Protein AF-A0A966TI19-F1 (afdb_monomer_lite)

Radius of gyration: 21.21 Å; chains: 1; bounding box: 47×34×53 Å

Structure (mmCIF, N/CA/C/O backbone):
data_AF-A0A966TI19-F1
#
_entry.id   AF-A0A966TI19-F1
#
loop_
_atom_site.group_PDB
_atom_site.id
_atom_site.type_symbol
_atom_site.label_atom_id
_atom_site.label_alt_id
_atom_site.label_comp_id
_atom_site.label_asym_id
_atom_site.label_entity_id
_atom_site.label_seq_id
_atom_site.pdbx_PDB_ins_code
_atom_site.Cartn_x
_atom_site.Cartn_y
_atom_site.Cartn_z
_atom_site.occupancy
_atom_site.B_iso_or_equiv
_atom_site.auth_seq_id
_atom_site.auth_comp_id
_atom_site.auth_asym_id
_atom_site.auth_atom_id
_atom_site.pdbx_PDB_model_num
ATOM 1 N N . MET A 1 1 ? -28.017 -24.403 24.063 1.00 61.38 1 MET A N 1
ATOM 2 C CA . MET A 1 1 ? -28.470 -23.776 22.800 1.00 61.38 1 MET A CA 1
ATOM 3 C C . MET A 1 1 ? -27.413 -22.770 22.368 1.00 61.38 1 MET A C 1
ATOM 5 O O . MET A 1 1 ? -27.091 -21.890 23.154 1.00 61.38 1 MET A O 1
ATOM 9 N N . LEU A 1 2 ? -26.813 -22.930 21.188 1.00 62.31 2 LEU A N 1
ATOM 10 C CA . LEU A 1 2 ? -25.824 -21.979 20.665 1.00 62.31 2 LEU A CA 1
ATOM 11 C C . LEU A 1 2 ? -26.554 -20.800 20.010 1.00 62.31 2 LEU A C 1
ATOM 13 O O . LEU A 1 2 ? -27.443 -21.008 19.186 1.00 62.31 2 LEU A O 1
ATOM 17 N N . LYS A 1 3 ? -26.192 -19.569 20.383 1.00 75.88 3 LYS A N 1
ATOM 18 C CA . LYS A 1 3 ? -26.750 -18.335 19.815 1.00 75.88 3 LYS A CA 1
ATOM 19 C C . LYS A 1 3 ? -25.707 -17.709 18.892 1.00 75.88 3 LYS A C 1
ATOM 21 O O . LYS A 1 3 ? -24.566 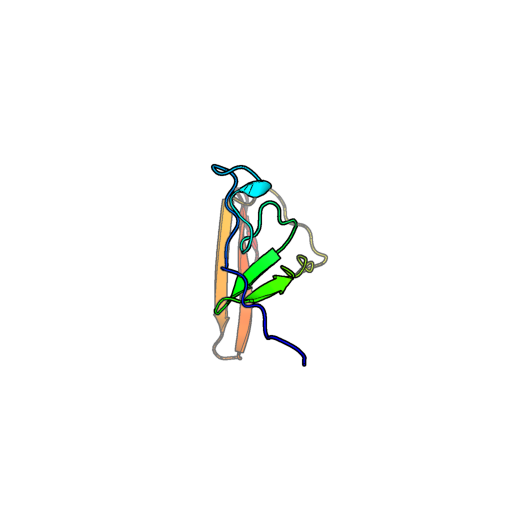-17.506 19.297 1.00 75.88 3 LYS A O 1
ATOM 26 N N . ARG A 1 4 ? -26.085 -17.417 17.645 1.00 75.88 4 ARG A N 1
ATOM 27 C CA . ARG A 1 4 ? -25.196 -16.765 16.674 1.00 75.88 4 ARG A CA 1
ATOM 28 C C . ARG A 1 4 ? -25.000 -15.301 17.075 1.00 75.88 4 ARG A C 1
ATOM 30 O O . ARG A 1 4 ? -25.965 -14.544 17.102 1.00 75.88 4 ARG A O 1
ATOM 37 N N . ILE A 1 5 ? -23.761 -14.914 17.366 1.00 79.44 5 ILE A N 1
ATOM 38 C CA . ILE A 1 5 ? -23.379 -13.522 17.630 1.00 79.44 5 ILE A CA 1
ATOM 39 C C . ILE A 1 5 ? -22.895 -12.916 16.313 1.00 79.44 5 ILE A C 1
ATOM 41 O O . ILE A 1 5 ? -21.968 -13.436 15.692 1.00 79.44 5 ILE A O 1
ATOM 45 N N . GLN A 1 6 ? -23.540 -11.838 15.871 1.00 77.19 6 GLN A N 1
ATOM 46 C CA . GLN A 1 6 ? -23.118 -11.082 14.697 1.00 77.19 6 GLN A CA 1
ATOM 47 C C . GLN A 1 6 ? -22.413 -9.803 15.158 1.00 77.19 6 GLN A C 1
ATOM 49 O O . GLN A 1 6 ? -23.026 -8.938 15.779 1.00 77.19 6 GLN A O 1
ATOM 54 N N . LEU A 1 7 ? -21.116 -9.702 14.870 1.00 83.69 7 LEU A N 1
ATOM 55 C CA . LEU A 1 7 ? -20.311 -8.525 15.194 1.00 83.69 7 LEU A CA 1
ATOM 56 C C . LEU A 1 7 ? -20.437 -7.485 14.080 1.00 83.69 7 LEU A C 1
ATOM 58 O O . LEU A 1 7 ? -20.433 -7.828 12.895 1.00 83.69 7 LEU A O 1
ATOM 62 N N . ARG A 1 8 ? -20.536 -6.209 14.457 1.00 85.12 8 ARG A N 1
ATOM 63 C CA . ARG A 1 8 ? -20.568 -5.095 13.504 1.00 85.12 8 ARG A CA 1
ATOM 64 C C . ARG A 1 8 ? -19.195 -4.961 12.831 1.00 85.12 8 ARG A C 1
ATOM 66 O O . ARG A 1 8 ? -18.187 -5.012 13.536 1.00 85.12 8 ARG A O 1
ATOM 73 N N . PRO A 1 9 ? -19.118 -4.812 11.498 1.00 85.75 9 PRO A N 1
ATOM 74 C CA . PRO A 1 9 ? -17.845 -4.600 10.819 1.00 85.75 9 PRO A CA 1
ATOM 75 C C . PRO A 1 9 ? -17.265 -3.218 11.143 1.00 85.75 9 PRO A C 1
ATOM 77 O O . PRO A 1 9 ? -18.007 -2.257 11.334 1.00 85.75 9 PRO A O 1
ATOM 80 N N . GLY A 1 10 ? -15.935 -3.116 11.137 1.00 84.81 10 GLY A N 1
ATOM 81 C CA . GLY A 1 10 ? -15.219 -1.862 11.375 1.00 84.81 10 GLY A CA 1
ATOM 82 C C . GLY A 1 10 ? -14.753 -1.683 12.819 1.00 84.81 10 GLY A C 1
ATOM 83 O O . GLY A 1 10 ? -15.257 -2.320 13.744 1.00 84.81 10 GLY A O 1
ATOM 84 N N . VAL A 1 11 ? -13.755 -0.815 12.995 1.00 86.12 11 VAL A N 1
ATOM 85 C CA . VAL A 1 11 ? -13.175 -0.493 14.302 1.00 86.12 11 VAL A CA 1
ATOM 86 C C . VAL A 1 11 ? -13.646 0.881 14.751 1.00 86.12 11 VAL A C 1
ATOM 88 O O . VAL A 1 11 ? -13.437 1.858 14.038 1.00 86.12 11 VAL A O 1
ATOM 91 N N . ASN A 1 12 ? -14.242 0.963 15.940 1.00 83.38 12 ASN A N 1
ATOM 92 C CA . ASN A 1 12 ? -14.644 2.228 16.552 1.00 83.38 12 ASN A CA 1
ATOM 93 C C . ASN A 1 12 ? -13.885 2.429 17.874 1.00 83.38 12 ASN A C 1
ATOM 95 O O . ASN A 1 12 ? -13.982 1.600 18.781 1.00 83.38 12 ASN A O 1
ATOM 99 N N . LYS A 1 13 ? -13.129 3.532 17.948 1.00 82.94 13 LYS A N 1
ATOM 100 C CA . LYS A 1 13 ? -12.329 3.951 19.113 1.00 82.94 13 LYS A CA 1
ATOM 101 C C . LYS A 1 13 ? -12.884 5.182 19.836 1.00 82.94 13 LYS A C 1
ATOM 103 O O . LYS A 1 13 ? -12.305 5.584 20.837 1.00 82.94 13 LYS A O 1
ATOM 108 N N . GLU A 1 14 ? -13.954 5.792 19.335 1.00 79.69 14 GLU A N 1
ATOM 109 C CA . GLU A 1 14 ? -14.562 6.966 19.975 1.00 79.69 14 GLU A CA 1
ATOM 110 C C . GLU A 1 14 ? -15.356 6.574 21.220 1.00 79.69 14 GLU A C 1
ATOM 112 O O . GLU A 1 14 ? -15.393 7.302 22.206 1.00 79.69 14 GLU A O 1
ATOM 117 N N . ASN A 1 15 ? -15.952 5.383 21.193 1.00 73.31 15 ASN A N 1
ATOM 118 C CA . ASN A 1 15 ? -16.646 4.811 22.334 1.00 73.31 15 ASN A CA 1
ATOM 119 C C . ASN A 1 15 ? -15.714 3.956 23.195 1.00 73.31 15 ASN A C 1
ATOM 121 O O . ASN A 1 15 ? -14.759 3.341 22.713 1.00 73.31 15 ASN A O 1
ATOM 125 N N . THR A 1 16 ? -16.018 3.881 24.490 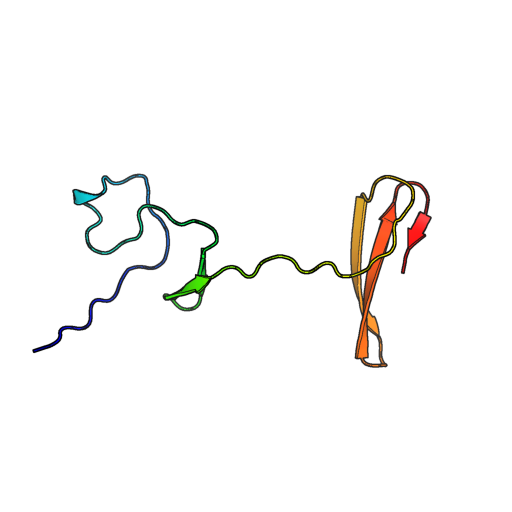1.00 74.44 16 THR A N 1
ATOM 126 C CA . THR A 1 16 ? -15.273 3.022 25.408 1.00 74.44 16 THR A CA 1
ATOM 127 C C . THR A 1 16 ? -15.534 1.551 25.086 1.00 74.44 16 THR A C 1
ATOM 129 O O . THR A 1 16 ? -16.563 1.170 24.527 1.00 74.44 16 THR A O 1
ATOM 132 N N . ARG A 1 17 ? -14.591 0.682 25.463 1.00 69.12 17 ARG A N 1
ATOM 133 C CA . ARG A 1 17 ? -14.715 -0.770 25.253 1.00 69.12 17 ARG A CA 1
ATOM 134 C C . ARG A 1 17 ? -16.010 -1.356 25.822 1.00 69.12 17 ARG A C 1
ATOM 136 O O . ARG A 1 17 ? -16.529 -2.309 25.258 1.00 69.12 17 ARG A O 1
ATOM 143 N N . TYR A 1 18 ? -16.514 -0.777 26.910 1.00 70.00 18 TYR A N 1
ATOM 144 C CA . TYR A 1 18 ? -17.707 -1.248 27.608 1.00 70.00 18 TYR A CA 1
ATOM 145 C C . TYR A 1 18 ? -19.008 -0.864 26.902 1.00 70.00 18 TYR A C 1
ATOM 147 O O . TYR A 1 18 ? -19.977 -1.600 26.998 1.00 70.00 18 TYR A O 1
ATOM 155 N N . THR A 1 19 ? -19.042 0.246 26.158 1.00 70.56 19 THR A N 1
ATOM 156 C CA . THR A 1 19 ? -20.248 0.653 25.417 1.00 70.56 19 THR A CA 1
ATOM 157 C C . THR A 1 19 ? -20.329 0.019 24.026 1.00 70.56 19 THR A C 1
ATOM 159 O O . THR A 1 19 ? -21.378 0.057 23.382 1.00 70.56 19 THR A O 1
ATOM 162 N N . ASN A 1 20 ? -19.245 -0.605 23.553 1.00 70.25 20 ASN A N 1
ATOM 163 C CA . ASN A 1 20 ? -19.142 -1.201 22.223 1.00 70.25 20 ASN A CA 1
ATOM 164 C C . ASN A 1 20 ? -19.214 -2.743 22.253 1.00 70.25 20 ASN A C 1
ATOM 166 O O . ASN A 1 20 ? -18.399 -3.426 21.636 1.00 70.25 20 ASN A O 1
ATOM 170 N N . GLU A 1 21 ? -20.209 -3.297 22.956 1.00 72.50 21 GLU A N 1
ATOM 171 C CA . GLU A 1 21 ? -20.350 -4.739 23.256 1.00 72.50 21 GLU A CA 1
ATOM 172 C C . GLU A 1 21 ? -20.438 -5.663 22.023 1.00 72.50 21 GLU A C 1
ATOM 174 O O . GLU A 1 21 ? -20.211 -6.862 22.134 1.00 72.50 21 GLU A O 1
ATOM 179 N N . ASN A 1 22 ? -20.722 -5.118 20.833 1.00 75.81 22 ASN A N 1
ATOM 180 C CA . ASN A 1 22 ? -20.868 -5.878 19.581 1.00 75.81 22 ASN A CA 1
ATOM 181 C C . ASN A 1 22 ? -20.016 -5.307 18.432 1.00 75.81 22 ASN A C 1
ATOM 183 O O . ASN A 1 22 ? -20.418 -5.388 17.266 1.00 75.81 22 ASN A O 1
ATOM 187 N N . GLY A 1 23 ? -18.890 -4.665 18.744 1.00 81.81 23 GLY A N 1
ATOM 188 C CA . GLY A 1 23 ? -18.008 -4.035 17.760 1.00 81.81 23 GLY A CA 1
ATOM 189 C C . GLY A 1 23 ? -16.529 -4.292 18.032 1.00 81.81 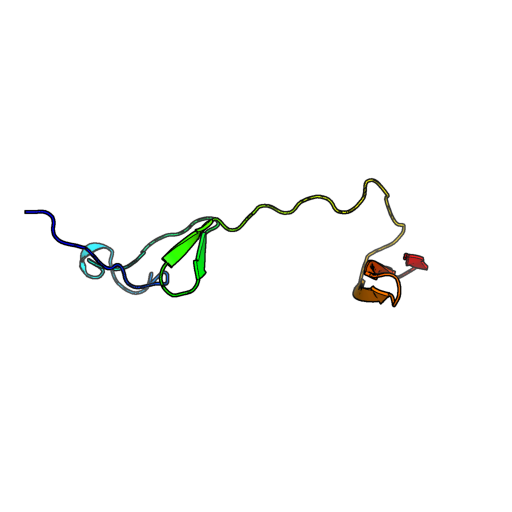23 GLY A C 1
ATOM 190 O O . GLY A 1 23 ? -16.142 -4.818 19.074 1.00 81.81 23 GLY A O 1
ATOM 191 N N . TRP A 1 24 ? -15.683 -3.915 17.075 1.00 83.88 24 TRP A N 1
ATOM 192 C CA . TRP A 1 24 ? -14.235 -4.045 17.210 1.00 83.88 24 TRP A CA 1
ATOM 193 C C . TRP A 1 24 ? -13.650 -2.749 17.767 1.00 83.88 24 TRP A C 1
ATOM 195 O O . TRP A 1 24 ? -13.938 -1.661 17.272 1.00 83.88 24 TRP A O 1
ATOM 205 N N . TYR A 1 25 ? -12.801 -2.860 18.786 1.00 84.50 25 TYR A N 1
ATOM 206 C CA . TYR A 1 25 ? -12.099 -1.709 19.371 1.00 84.50 25 TYR A CA 1
ATOM 207 C C . TYR A 1 25 ? -10.659 -1.569 18.855 1.00 84.50 25 TYR A C 1
ATOM 209 O O . TYR A 1 25 ? -10.110 -0.473 18.756 1.00 84.50 25 TYR A O 1
ATOM 217 N N . THR A 1 26 ? -10.023 -2.687 18.504 1.00 85.00 26 THR A N 1
ATOM 218 C CA . THR A 1 26 ? -8.677 -2.708 17.928 1.00 85.00 26 THR A CA 1
ATOM 219 C C . THR A 1 26 ? -8.582 -3.780 16.852 1.00 85.00 26 THR A C 1
ATOM 221 O O . THR A 1 26 ? -9.194 -4.840 16.974 1.00 85.00 26 THR A O 1
ATOM 224 N N . SER A 1 27 ? -7.814 -3.501 15.804 1.00 85.12 27 SER A N 1
ATOM 225 C CA . SER A 1 27 ? -7.484 -4.450 14.745 1.00 85.12 27 SER A CA 1
ATOM 226 C C . SER A 1 27 ? -6.050 -4.216 14.295 1.00 85.12 27 SER A C 1
ATOM 228 O O . SER A 1 27 ? -5.672 -3.065 14.075 1.00 85.12 27 SER A O 1
ATOM 230 N N . ASP A 1 28 ? -5.289 -5.286 14.093 1.00 87.88 28 ASP A N 1
ATOM 231 C CA . ASP A 1 28 ? -3.993 -5.239 13.416 1.00 87.88 28 ASP A CA 1
ATOM 232 C C . ASP A 1 28 ? -4.046 -6.135 12.176 1.00 87.88 28 ASP A C 1
ATOM 234 O O . ASP A 1 28 ? -4.465 -7.287 12.269 1.00 87.88 28 ASP A O 1
ATOM 238 N N . LYS A 1 29 ? -3.648 -5.603 11.014 1.00 86.62 29 LYS A N 1
ATOM 239 C CA . LYS A 1 29 ? -3.603 -6.324 9.722 1.00 86.62 29 LYS A CA 1
ATOM 240 C C . LYS A 1 29 ? -4.905 -7.060 9.363 1.00 86.62 29 LYS A C 1
ATOM 242 O O . LYS A 1 29 ? -4.881 -8.171 8.833 1.00 86.62 29 LYS A O 1
ATOM 247 N N . VAL A 1 30 ? -6.052 -6.434 9.618 1.00 89.62 30 VAL A N 1
ATOM 248 C CA . VAL A 1 30 ? -7.383 -6.965 9.283 1.00 89.62 30 VAL A CA 1
ATOM 249 C C . VAL A 1 30 ? -8.143 -5.946 8.445 1.00 89.62 30 VAL A C 1
ATOM 251 O O . VAL A 1 30 ? -8.073 -4.745 8.699 1.00 89.62 30 VAL A O 1
ATOM 254 N N . ARG A 1 31 ? -8.886 -6.439 7.453 1.00 87.88 31 ARG A N 1
ATOM 255 C CA . ARG A 1 31 ? -9.873 -5.663 6.695 1.00 87.88 31 ARG A CA 1
ATOM 256 C C . ARG A 1 31 ? -11.247 -6.286 6.879 1.00 87.88 31 ARG A C 1
ATOM 258 O O . ARG A 1 31 ? -11.357 -7.484 7.117 1.00 87.88 31 ARG A O 1
ATOM 265 N N . PHE A 1 32 ? -12.295 -5.496 6.698 1.00 89.44 32 PHE A N 1
ATOM 266 C CA . PHE A 1 32 ? -13.663 -6.000 6.693 1.00 89.44 32 PHE A CA 1
ATOM 267 C C . PHE A 1 32 ? -14.144 -6.139 5.253 1.00 89.44 32 PHE A C 1
ATOM 269 O O . PHE A 1 32 ? -14.202 -5.151 4.522 1.00 89.44 32 PHE A O 1
ATOM 276 N N . ARG A 1 33 ? -14.484 -7.361 4.839 1.00 84.81 33 ARG A N 1
ATOM 277 C CA . ARG A 1 33 ? -15.063 -7.651 3.521 1.00 84.81 33 ARG A CA 1
ATOM 278 C C . ARG A 1 33 ? -16.405 -8.337 3.733 1.00 84.81 33 ARG A C 1
ATOM 280 O O . ARG A 1 33 ? -16.493 -9.266 4.523 1.00 84.81 33 ARG A O 1
ATOM 287 N N . GLN A 1 34 ? -17.454 -7.837 3.075 1.00 84.06 34 GLN A N 1
ATOM 288 C CA . GLN A 1 34 ? -18.825 -8.364 3.201 1.00 84.06 34 GLN A CA 1
ATOM 289 C C . GLN A 1 34 ? -19.307 -8.512 4.662 1.00 84.06 34 GLN A C 1
ATOM 291 O O . GLN A 1 34 ? -20.054 -9.421 5.003 1.00 84.06 34 GLN A O 1
ATOM 296 N N . GLY A 1 35 ? -18.866 -7.615 5.549 1.00 81.88 35 GLY A N 1
ATOM 297 C CA . GLY A 1 35 ? -19.253 -7.628 6.961 1.00 81.88 35 GLY A CA 1
ATOM 298 C C . GLY A 1 35 ? -18.438 -8.564 7.864 1.00 81.88 35 GLY A C 1
ATOM 299 O O . GLY A 1 35 ? -18.621 -8.514 9.077 1.00 81.88 35 GLY A O 1
ATOM 300 N N . THR A 1 36 ? -17.511 -9.361 7.323 1.00 83.12 36 THR A N 1
ATOM 301 C CA . THR A 1 36 ? -16.633 -10.251 8.103 1.00 83.12 36 THR A CA 1
ATOM 302 C C . THR A 1 36 ? -15.186 -9.755 8.139 1.00 83.12 36 THR A C 1
ATOM 304 O O . THR A 1 36 ? -14.710 -9.203 7.142 1.00 83.12 36 THR A O 1
ATOM 307 N N . PRO A 1 37 ? -14.465 -9.936 9.262 1.00 86.81 37 PRO A N 1
ATOM 308 C CA . PRO A 1 37 ? -13.036 -9.662 9.317 1.00 86.81 37 PRO A CA 1
ATOM 309 C C . PRO A 1 37 ? -12.258 -10.715 8.516 1.00 86.81 37 PRO A C 1
ATOM 311 O O . PRO A 1 37 ? -12.404 -11.915 8.732 1.00 86.81 37 PRO A O 1
ATOM 314 N N . GLU A 1 38 ? -11.391 -10.257 7.622 1.00 87.00 38 GLU A N 1
ATOM 315 C CA . GLU A 1 38 ? -10.424 -11.076 6.893 1.00 87.00 38 GLU A CA 1
ATOM 316 C C . GLU A 1 38 ? -9.007 -10.577 7.190 1.00 87.00 38 GLU A C 1
ATOM 318 O O . GLU A 1 38 ? -8.761 -9.370 7.303 1.00 87.00 38 GLU A O 1
ATOM 323 N N . LYS A 1 39 ? -8.044 -11.501 7.262 1.00 84.88 39 LYS A N 1
ATOM 324 C CA . LYS A 1 39 ? -6.624 -11.152 7.369 1.00 84.88 39 LYS A CA 1
ATOM 325 C C . LYS A 1 39 ? -6.191 -10.393 6.113 1.00 84.88 39 LYS A C 1
ATOM 327 O O . LYS A 1 39 ? -6.373 -10.878 4.996 1.00 84.88 39 LYS A O 1
ATOM 332 N N . ILE A 1 40 ? -5.571 -9.229 6.292 1.00 84.50 40 ILE A N 1
ATOM 333 C CA . ILE A 1 40 ? -4.847 -8.558 5.212 1.00 84.50 40 ILE A CA 1
ATOM 334 C C . ILE A 1 40 ? -3.610 -9.414 4.937 1.00 84.50 40 ILE A C 1
ATOM 336 O O . ILE A 1 40 ? -2.752 -9.587 5.805 1.00 84.50 40 ILE A O 1
ATOM 340 N N . GLY A 1 41 ? -3.561 -10.017 3.748 1.00 82.06 41 GLY A N 1
ATOM 341 C CA . GLY A 1 41 ? -2.381 -10.738 3.282 1.00 82.06 41 GLY A CA 1
ATOM 342 C C . GLY A 1 41 ? -1.150 -9.834 3.328 1.00 82.06 41 GLY A C 1
ATOM 343 O O . GLY A 1 41 ? -1.250 -8.622 3.144 1.00 82.06 41 GLY A O 1
ATOM 344 N N . GLY A 1 42 ? 0.013 -10.421 3.608 1.00 82.88 42 GLY A N 1
ATOM 345 C CA . GLY A 1 42 ? 1.274 -9.696 3.486 1.00 82.88 42 GLY A CA 1
ATOM 346 C C . GLY A 1 42 ? 1.538 -9.289 2.036 1.00 82.88 42 GLY A C 1
ATOM 347 O O . GLY A 1 42 ? 0.887 -9.769 1.108 1.00 82.88 42 GLY A O 1
ATOM 348 N N . TRP A 1 43 ? 2.526 -8.423 1.839 1.00 82.56 43 TRP A N 1
ATOM 349 C CA . TRP A 1 43 ? 3.060 -8.185 0.506 1.00 82.56 43 TRP A CA 1
ATOM 350 C C . TRP A 1 43 ? 3.996 -9.339 0.132 1.00 82.56 43 TRP A C 1
ATOM 352 O O . TRP A 1 43 ? 4.793 -9.799 0.951 1.00 82.56 43 TRP A O 1
ATOM 362 N N . ALA A 1 44 ? 3.885 -9.816 -1.103 1.00 85.12 44 ALA A N 1
ATOM 363 C CA . ALA A 1 44 ? 4.875 -10.695 -1.705 1.00 85.12 44 ALA A CA 1
ATOM 364 C C . ALA A 1 44 ? 5.780 -9.848 -2.598 1.00 85.12 44 ALA A C 1
ATOM 366 O O . ALA A 1 44 ? 5.317 -8.940 -3.293 1.00 85.12 44 ALA A O 1
ATOM 367 N N . ARG A 1 45 ? 7.083 -10.124 -2.567 1.00 83.38 45 ARG A N 1
ATOM 368 C CA . ARG A 1 45 ? 8.032 -9.464 -3.459 1.00 83.38 45 ARG A CA 1
ATOM 369 C C . ARG A 1 45 ? 7.745 -9.900 -4.897 1.00 83.38 45 ARG A C 1
ATOM 371 O O . ARG A 1 45 ? 7.784 -11.090 -5.179 1.00 83.38 45 ARG A O 1
ATOM 378 N N . ILE A 1 46 ? 7.489 -8.937 -5.784 1.00 83.31 46 ILE A N 1
ATOM 379 C CA . ILE A 1 46 ? 7.192 -9.209 -7.199 1.00 83.31 46 ILE A CA 1
ATOM 380 C C . ILE A 1 46 ? 8.455 -9.657 -7.950 1.00 83.31 46 ILE A C 1
ATOM 382 O O . ILE A 1 46 ? 8.405 -10.634 -8.687 1.00 83.31 46 ILE A O 1
ATOM 386 N N . SER A 1 47 ? 9.600 -8.993 -7.745 1.00 84.06 47 SER A N 1
ATOM 387 C CA . SER A 1 47 ? 10.853 -9.347 -8.430 1.00 84.06 47 SER A CA 1
ATOM 388 C C . SER A 1 47 ? 12.097 -9.185 -7.555 1.00 84.06 47 SER A C 1
ATOM 390 O O . SER A 1 47 ? 12.152 -8.346 -6.652 1.00 84.06 47 SER A O 1
ATOM 392 N N . GLY A 1 48 ? 13.114 -10.008 -7.840 1.00 87.12 48 GLY A N 1
ATOM 393 C CA . GLY A 1 48 ? 14.444 -10.000 -7.218 1.00 87.12 48 GLY A CA 1
ATOM 394 C C . GLY A 1 48 ? 15.338 -8.825 -7.639 1.00 87.12 48 GLY A C 1
ATOM 395 O O . GLY A 1 48 ? 16.359 -8.558 -7.003 1.00 87.12 48 GLY A O 1
ATOM 396 N N . ASN A 1 49 ? 14.941 -8.119 -8.690 1.00 87.88 49 ASN A N 1
ATOM 397 C CA . ASN A 1 49 ? 15.742 -7.113 -9.364 1.00 87.88 49 ASN A CA 1
ATOM 398 C C . ASN A 1 49 ? 15.702 -5.775 -8.620 1.00 87.88 49 ASN A C 1
ATOM 400 O O . ASN A 1 49 ? 14.742 -5.450 -7.918 1.00 87.88 49 ASN A O 1
ATOM 404 N N . THR A 1 50 ? 16.767 -4.998 -8.777 1.00 89.19 50 THR A N 1
ATOM 405 C CA . THR A 1 50 ? 16.872 -3.632 -8.266 1.00 89.19 50 THR A CA 1
ATOM 406 C C . THR A 1 50 ? 16.832 -2.651 -9.431 1.00 89.19 50 THR A C 1
ATOM 408 O O . THR A 1 50 ? 17.222 -2.974 -10.553 1.00 89.19 50 THR A O 1
ATOM 411 N N . PHE A 1 51 ? 16.338 -1.445 -9.168 1.00 90.94 51 PHE A N 1
ATOM 412 C CA . PHE A 1 51 ? 16.307 -0.353 -10.133 1.00 90.94 51 PHE A CA 1
ATOM 413 C C . PHE A 1 51 ? 17.140 0.824 -9.625 1.00 90.94 51 PHE A C 1
ATOM 415 O O . PHE A 1 51 ? 17.351 0.989 -8.424 1.00 90.94 51 PHE A O 1
ATOM 422 N N . LEU A 1 52 ? 17.608 1.655 -10.554 1.00 94.50 52 LEU A N 1
ATOM 423 C CA . LEU A 1 52 ? 18.339 2.880 -10.241 1.00 94.50 52 LEU A CA 1
ATOM 424 C C . LEU A 1 52 ? 17.393 4.084 -10.174 1.00 94.50 52 LEU A C 1
ATOM 426 O O . LEU A 1 52 ? 16.524 4.261 -11.038 1.00 94.50 52 LEU A O 1
ATOM 430 N N . GLY A 1 53 ? 17.638 4.951 -9.191 1.00 93.50 53 GLY A N 1
ATOM 431 C CA . GLY A 1 53 ? 16.870 6.170 -8.942 1.00 93.50 53 GLY A CA 1
ATOM 432 C C . GLY A 1 53 ? 15.710 5.973 -7.965 1.00 93.50 53 GLY A C 1
ATOM 433 O O . GLY A 1 53 ? 15.525 4.904 -7.386 1.00 93.50 53 GLY A O 1
ATOM 434 N N . VAL A 1 54 ? 14.918 7.028 -7.781 1.00 93.94 54 VAL A N 1
ATOM 435 C CA . VAL A 1 54 ? 13.736 7.025 -6.908 1.00 93.94 54 VAL A CA 1
ATOM 436 C C . VAL A 1 54 ? 12.495 6.774 -7.756 1.00 93.94 54 VAL A C 1
ATOM 438 O O . VAL A 1 54 ? 12.224 7.539 -8.685 1.00 93.94 54 VAL A O 1
ATOM 441 N N . CYS A 1 55 ? 11.745 5.714 -7.442 1.00 92.94 55 CYS A N 1
ATOM 442 C CA . CYS A 1 55 ? 10.474 5.414 -8.098 1.00 92.94 55 CYS A CA 1
ATOM 443 C C . CYS A 1 55 ? 9.435 6.488 -7.749 1.00 92.94 55 CYS A C 1
ATOM 445 O O . CYS A 1 55 ? 9.196 6.765 -6.573 1.00 92.94 55 CYS A O 1
ATOM 447 N N . ARG A 1 56 ? 8.827 7.096 -8.772 1.00 95.00 56 ARG A N 1
ATOM 448 C CA . ARG A 1 56 ? 7.815 8.161 -8.636 1.00 95.00 56 ARG A CA 1
ATOM 449 C C . ARG A 1 56 ? 6.477 7.801 -9.271 1.00 95.00 56 ARG A C 1
ATOM 451 O O . ARG A 1 56 ? 5.480 8.436 -8.952 1.00 95.00 56 ARG A O 1
ATOM 458 N N . SER A 1 57 ? 6.458 6.811 -10.159 1.00 93.62 57 SER A N 1
ATOM 459 C CA . SER A 1 57 ? 5.242 6.343 -10.815 1.00 93.62 57 SER A CA 1
ATOM 460 C C . SER A 1 57 ? 5.285 4.834 -11.013 1.00 93.62 57 SER A C 1
ATOM 462 O O . SER A 1 57 ? 6.339 4.266 -11.297 1.00 93.62 57 SER A O 1
ATOM 464 N N . LEU A 1 58 ? 4.127 4.206 -10.853 1.00 93.25 58 LEU A N 1
ATOM 465 C CA . LEU A 1 58 ? 3.884 2.787 -11.064 1.00 93.25 58 LEU A CA 1
ATOM 466 C C . LEU A 1 58 ? 2.717 2.667 -12.036 1.00 93.25 58 LEU A C 1
ATOM 468 O O . LEU A 1 58 ? 1.665 3.265 -11.801 1.00 93.25 58 LEU A O 1
ATOM 472 N N . TRP A 1 59 ? 2.886 1.892 -13.100 1.00 94.31 59 TRP A N 1
ATOM 473 C CA . TRP A 1 59 ? 1.831 1.658 -14.081 1.00 94.31 59 TRP A CA 1
ATOM 474 C C . TRP A 1 59 ? 1.697 0.165 -14.353 1.00 94.31 59 TRP A C 1
ATOM 476 O O . TRP A 1 59 ? 2.651 -0.466 -14.792 1.00 94.31 59 TRP A O 1
ATOM 486 N N . ASN A 1 60 ? 0.525 -0.404 -14.079 1.00 93.88 60 ASN A N 1
ATOM 487 C CA . ASN A 1 60 ? 0.238 -1.814 -14.334 1.00 93.88 60 ASN A CA 1
ATOM 488 C C . ASN A 1 60 ? -0.701 -1.944 -15.536 1.00 93.88 60 ASN A C 1
ATOM 490 O O . ASN A 1 60 ? -1.705 -1.232 -15.609 1.00 93.88 60 ASN A O 1
ATOM 494 N N . TRP A 1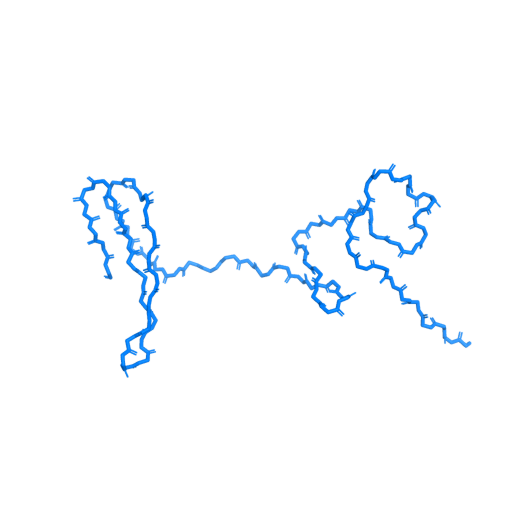 61 ? -0.393 -2.863 -16.449 1.00 95.06 61 TRP A N 1
ATOM 495 C CA . TRP A 1 61 ? -1.288 -3.267 -17.526 1.00 95.06 61 TRP A CA 1
ATOM 496 C C . TRP A 1 61 ? -1.177 -4.765 -17.799 1.00 95.06 61 TRP A C 1
ATOM 498 O O . TRP A 1 61 ? -0.224 -5.439 -17.406 1.00 95.06 61 TRP A O 1
ATOM 508 N N . VAL A 1 62 ? -2.181 -5.280 -18.504 1.00 96.19 62 VAL A N 1
ATOM 509 C CA . VAL A 1 62 ? -2.208 -6.662 -18.977 1.00 96.19 62 VAL A CA 1
ATOM 510 C C . VAL A 1 62 ? -2.055 -6.656 -20.490 1.00 96.19 62 VAL A C 1
ATOM 512 O O . VAL A 1 62 ? -2.747 -5.905 -21.182 1.00 96.19 62 VAL A O 1
ATOM 515 N N . THR A 1 63 ? -1.122 -7.450 -21.009 1.00 95.25 63 THR A N 1
ATOM 516 C CA . THR A 1 63 ? -0.911 -7.583 -22.456 1.00 95.25 63 THR A CA 1
ATOM 517 C C . THR A 1 63 ? -1.990 -8.462 -23.092 1.00 95.25 63 THR A C 1
ATOM 519 O O . THR A 1 63 ? -2.699 -9.201 -22.409 1.00 95.25 63 THR A O 1
ATOM 522 N N . LEU A 1 64 ? -2.093 -8.445 -24.427 1.00 95.50 64 LEU A N 1
ATOM 523 C CA . LEU A 1 64 ? -2.976 -9.369 -25.153 1.00 95.50 64 LEU A CA 1
ATOM 524 C C . LEU A 1 64 ? -2.570 -10.845 -24.957 1.00 95.50 64 LEU A C 1
ATOM 526 O O . LEU A 1 64 ? -3.389 -11.733 -25.161 1.00 95.50 64 LEU A O 1
ATOM 530 N N . GLY A 1 65 ? -1.326 -11.098 -24.533 1.00 95.75 65 GLY A N 1
ATOM 531 C CA . GLY A 1 65 ? -0.822 -12.417 -24.145 1.00 95.75 65 GLY A CA 1
ATOM 532 C C . GLY A 1 65 ? -1.142 -12.816 -22.700 1.00 95.75 65 GLY A C 1
ATOM 533 O O . GLY A 1 65 ? -0.601 -13.808 -22.228 1.00 95.75 65 GLY A O 1
ATOM 534 N N . PHE A 1 66 ? -1.995 -12.061 -21.996 1.00 92.81 66 PHE A N 1
ATOM 535 C CA . PHE A 1 66 ? -2.352 -12.268 -20.584 1.00 92.81 66 PHE A CA 1
ATOM 536 C C . PHE A 1 66 ? -1.195 -12.103 -19.586 1.00 92.81 66 PHE A C 1
ATOM 538 O O . PHE A 1 66 ? -1.293 -12.541 -18.439 1.00 92.81 66 PHE A O 1
ATOM 545 N N . GLU A 1 67 ? -0.122 -11.413 -19.971 1.00 92.75 67 GLU A N 1
ATOM 546 C CA . GLU A 1 67 ? 0.963 -11.089 -19.045 1.00 92.75 67 GLU A CA 1
ATOM 547 C C . GLU A 1 67 ? 0.621 -9.823 -18.257 1.00 92.75 67 GLU A C 1
ATOM 549 O O . GLU A 1 67 ? 0.314 -8.785 -18.844 1.00 92.75 67 GLU A O 1
ATOM 554 N N . ASN A 1 68 ? 0.666 -9.906 -16.925 1.00 91.25 68 ASN A N 1
ATOM 555 C CA . ASN A 1 68 ? 0.506 -8.757 -16.034 1.00 91.25 68 ASN A CA 1
ATOM 556 C C . ASN A 1 68 ? 1.878 -8.127 -15.786 1.00 91.25 68 ASN A C 1
ATOM 558 O O . ASN A 1 68 ? 2.735 -8.750 -15.155 1.00 91.25 68 ASN A O 1
ATOM 562 N N . ILE A 1 69 ? 2.083 -6.915 -16.295 1.00 91.88 69 ILE A N 1
ATOM 563 C CA . ILE A 1 69 ? 3.379 -6.237 -16.272 1.00 91.88 69 ILE A CA 1
ATOM 564 C C . ILE A 1 69 ? 3.250 -4.923 -15.505 1.00 91.88 69 ILE A C 1
ATOM 566 O O . ILE A 1 69 ? 2.242 -4.220 -15.596 1.00 91.88 69 ILE A O 1
ATOM 570 N N . MET A 1 70 ? 4.288 -4.583 -14.741 1.00 92.00 70 MET A N 1
ATOM 571 C CA . MET A 1 70 ? 4.347 -3.375 -13.929 1.00 92.00 70 MET A CA 1
ATOM 572 C C . MET A 1 70 ? 5.527 -2.507 -14.356 1.00 92.00 70 MET A C 1
ATOM 574 O O . MET A 1 70 ? 6.673 -2.813 -14.036 1.00 92.00 70 MET A O 1
ATOM 578 N N . ALA A 1 71 ? 5.238 -1.382 -15.006 1.00 93.19 71 ALA A N 1
ATOM 579 C CA . ALA A 1 71 ? 6.244 -0.369 -15.265 1.00 93.19 71 ALA A CA 1
ATOM 580 C C . ALA A 1 71 ? 6.557 0.433 -14.002 1.00 93.19 71 ALA A C 1
ATOM 582 O O . ALA A 1 71 ? 5.664 0.885 -13.277 1.00 93.19 71 ALA A O 1
ATOM 583 N N . LEU A 1 72 ? 7.847 0.669 -13.797 1.00 93.88 72 LEU A N 1
ATOM 584 C CA . LEU A 1 72 ? 8.417 1.467 -12.721 1.00 93.88 72 LEU A CA 1
ATOM 585 C C . LEU A 1 72 ? 9.070 2.708 -13.328 1.00 93.88 72 LEU A C 1
ATOM 587 O O . LEU A 1 72 ? 10.133 2.621 -13.943 1.00 93.88 72 LEU A O 1
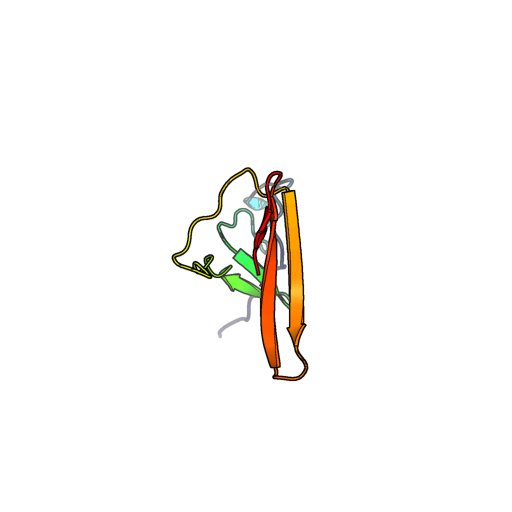ATOM 591 N N . GLY A 1 73 ? 8.449 3.871 -13.149 1.00 95.44 73 GLY A N 1
ATOM 592 C CA . GLY A 1 73 ? 9.011 5.155 -13.555 1.00 95.44 73 GLY A CA 1
ATOM 593 C C . GLY A 1 73 ? 9.893 5.741 -12.456 1.00 95.44 73 GLY A C 1
ATOM 594 O O . GLY A 1 73 ? 9.388 6.137 -11.400 1.00 95.44 73 GLY A O 1
ATOM 595 N N . THR A 1 74 ? 11.201 5.830 -12.700 1.00 96.12 74 THR A N 1
ATOM 596 C CA . THR A 1 74 ? 12.150 6.516 -11.810 1.00 96.12 74 THR A CA 1
ATOM 597 C C . THR A 1 74 ? 12.570 7.867 -12.381 1.00 96.12 74 THR A C 1
ATOM 599 O O . THR A 1 74 ? 12.282 8.197 -13.528 1.00 96.12 74 THR A O 1
ATOM 602 N N . ASN A 1 75 ? 13.281 8.673 -11.588 1.00 94.56 75 ASN A N 1
ATOM 603 C CA . ASN A 1 75 ? 13.865 9.929 -12.073 1.00 94.56 75 ASN A CA 1
ATOM 604 C C . ASN A 1 75 ? 14.979 9.737 -13.124 1.00 94.56 75 ASN A C 1
ATOM 606 O O . ASN A 1 75 ? 15.482 10.731 -13.638 1.00 94.56 75 ASN A O 1
ATOM 610 N N . LEU A 1 76 ? 15.412 8.496 -13.378 1.00 94.56 76 LEU A N 1
ATOM 611 C CA . LEU A 1 76 ? 16.479 8.172 -14.327 1.00 94.56 76 LEU A CA 1
ATOM 612 C C . LEU A 1 76 ? 15.955 7.400 -15.539 1.00 94.56 76 LEU A C 1
ATOM 614 O O . LEU A 1 76 ? 16.338 7.705 -16.665 1.00 94.56 76 LEU A O 1
ATOM 618 N N . LYS A 1 77 ? 15.143 6.360 -15.311 1.00 93.44 77 LYS A N 1
ATOM 619 C CA . LYS A 1 77 ? 14.696 5.416 -16.343 1.00 93.44 77 LYS A CA 1
ATOM 620 C C . LYS A 1 77 ? 13.303 4.878 -16.023 1.00 93.44 77 LYS A C 1
ATOM 622 O O . LYS A 1 77 ? 12.866 4.904 -14.874 1.00 93.44 77 LYS A O 1
ATOM 627 N N . VAL A 1 78 ? 12.645 4.338 -17.043 1.00 93.19 78 VAL A N 1
ATOM 628 C CA . VAL A 1 78 ? 11.441 3.514 -16.892 1.00 93.19 78 VAL A CA 1
ATOM 629 C C . VAL A 1 78 ? 11.843 2.049 -17.056 1.00 93.19 78 VAL A C 1
ATOM 631 O O . VAL A 1 78 ? 12.529 1.714 -18.019 1.00 93.19 78 VAL A O 1
ATOM 634 N N . TYR A 1 79 ? 11.448 1.199 -16.109 1.00 91.75 79 TYR A N 1
ATOM 635 C CA . TYR A 1 79 ? 11.660 -0.253 -16.146 1.00 91.75 79 TYR A CA 1
ATOM 636 C C . TYR A 1 79 ? 10.329 -0.944 -16.430 1.00 91.75 79 TYR A C 1
ATOM 638 O O . TYR A 1 79 ? 9.304 -0.451 -15.965 1.00 91.75 79 TYR A O 1
ATOM 646 N N . ILE A 1 80 ? 10.357 -2.048 -17.175 1.00 90.50 80 ILE A N 1
ATOM 647 C CA . ILE A 1 80 ? 9.215 -2.901 -17.536 1.00 90.50 80 ILE A CA 1
ATOM 6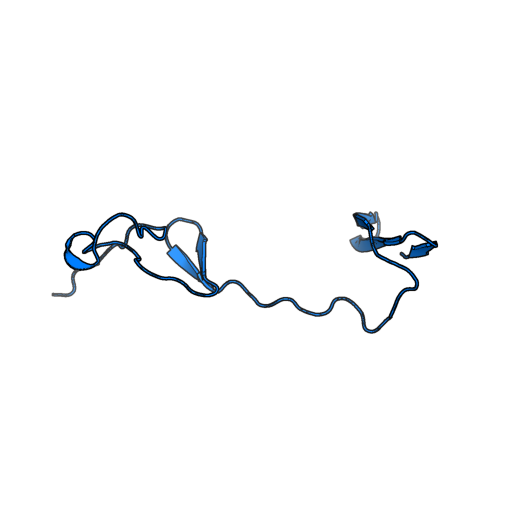48 C C . ILE A 1 80 ? 9.616 -4.343 -17.244 1.00 90.50 80 ILE A C 1
ATOM 650 O O . ILE A 1 80 ? 10.782 -4.673 -17.563 1.00 90.50 80 ILE A O 1
#

Secondary structure (DSSP, 8-state):
------PPSSB--SS-TTT-TTSBS--SSEEEETTEEEE-PPPPP--S---SS-EEEEEEEE-TT--EEEEEEESS-EE-

pLDDT: mean 85.96, std 8.04, range [61.38, 96.19]

Sequence (80 aa):
MLKRIQLRPGVNKENTRYTNENGWYTSDKVRFRQGTPEKIGGWARISGNTFLGVCRSLWNWVTLGFENIMALGTNLKVYI

Foldseek 3Di:
DDDDQQAFDDADCVDDPVVRVRYHPDDDQWHADPRDIDGNDDDDDPDPDDDDADFDDWDWDADPVRDIDIWTDHPVDIDD